Protein AF-A0A916CN23-F1 (afdb_monomer)

Sequence (81 aa):
MDVHPVLYDQLIAYAALELDENGISQVTTHVNECLECAATVHCYRQVRAFLRLDGMHAPPPHTLARTYAIFSHHRHLLNPN

Structure (mmCIF, N/CA/C/O backbone):
data_AF-A0A916CN23-F1
#
_entry.id   AF-A0A916CN23-F1
#
loop_
_atom_site.group_PDB
_atom_site.id
_atom_site.type_symbol
_atom_site.label_atom_id
_atom_site.label_alt_id
_atom_site.label_comp_id
_atom_site.label_asym_id
_atom_site.label_entity_id
_atom_site.label_seq_id
_atom_site.pdbx_PDB_ins_code
_atom_site.Cartn_x
_atom_site.Cartn_y
_atom_site.Cartn_z
_atom_site.occupancy
_atom_site.B_iso_or_equiv
_atom_site.auth_seq_id
_atom_site.auth_comp_id
_atom_site.auth_asym_id
_atom_site.auth_atom_id
_atom_site.pdbx_PDB_model_num
ATOM 1 N N . MET A 1 1 ? -12.216 -11.150 22.957 1.00 43.50 1 MET A N 1
ATOM 2 C CA . MET A 1 1 ? -12.233 -11.446 21.513 1.00 43.50 1 MET A CA 1
ATOM 3 C C . MET A 1 1 ? -12.482 -10.119 20.843 1.00 43.50 1 MET A C 1
ATOM 5 O O . MET A 1 1 ? -13.634 -9.709 20.764 1.00 43.50 1 MET A O 1
ATOM 9 N N . ASP A 1 2 ? -11.411 -9.404 20.513 1.00 55.53 2 ASP A N 1
ATOM 10 C CA . ASP A 1 2 ? -11.530 -8.143 19.791 1.00 55.53 2 ASP A CA 1
ATOM 11 C C . ASP A 1 2 ? -12.052 -8.467 18.396 1.00 55.53 2 ASP A C 1
ATOM 13 O O . ASP A 1 2 ? -11.428 -9.187 17.617 1.00 55.53 2 ASP A O 1
ATOM 17 N N . VAL A 1 3 ? -13.290 -8.055 18.143 1.00 63.28 3 VAL A N 1
ATOM 18 C CA . VAL A 1 3 ? -13.925 -8.217 16.842 1.00 63.28 3 VAL A CA 1
ATOM 19 C C . VAL A 1 3 ? -13.266 -7.194 15.932 1.00 63.28 3 VAL A C 1
ATOM 21 O O . VAL A 1 3 ? -13.547 -6.006 16.056 1.00 63.28 3 VAL A O 1
ATOM 24 N N . HIS A 1 4 ? -12.377 -7.646 15.049 1.00 68.75 4 HIS A N 1
ATOM 25 C CA . HIS A 1 4 ? -11.796 -6.799 14.010 1.00 68.75 4 HIS A CA 1
ATOM 26 C C . HIS A 1 4 ? -12.833 -6.616 12.896 1.00 68.75 4 HIS A C 1
ATOM 28 O O . HIS A 1 4 ? -13.126 -7.575 12.181 1.00 68.75 4 HIS A O 1
ATOM 34 N N . PRO A 1 5 ? -13.431 -5.419 12.742 1.00 71.50 5 PRO A N 1
ATOM 35 C CA . PRO A 1 5 ? -14.444 -5.179 11.716 1.00 71.50 5 PRO A CA 1
ATOM 36 C C . PRO A 1 5 ? -13.851 -5.190 10.299 1.00 71.50 5 PRO A C 1
ATOM 38 O O . PRO A 1 5 ? -14.591 -5.316 9.326 1.00 71.50 5 PRO A O 1
ATOM 41 N N . VAL A 1 6 ? -12.525 -5.060 10.181 1.00 77.50 6 VAL A N 1
ATOM 42 C CA . VAL A 1 6 ? -11.793 -5.104 8.915 1.00 77.50 6 VAL A CA 1
ATOM 43 C C . VAL A 1 6 ? -11.335 -6.531 8.639 1.00 77.50 6 VAL A C 1
ATOM 45 O O . VAL A 1 6 ? -10.643 -7.150 9.447 1.00 77.50 6 VAL A O 1
ATOM 48 N N . LEU A 1 7 ? -11.706 -7.046 7.468 1.00 86.12 7 LEU A N 1
ATOM 49 C CA . LEU A 1 7 ? -11.278 -8.369 7.021 1.00 86.12 7 LEU A CA 1
ATOM 50 C C . LEU A 1 7 ? -9.782 -8.365 6.692 1.00 86.12 7 LEU A C 1
ATOM 52 O O . LEU A 1 7 ? -9.241 -7.387 6.177 1.00 86.12 7 LEU A O 1
ATOM 56 N N . TYR A 1 8 ? -9.122 -9.498 6.909 1.00 86.81 8 TYR A N 1
ATOM 57 C CA . TYR A 1 8 ? -7.700 -9.662 6.608 1.00 86.81 8 TYR A CA 1
ATOM 58 C C . TYR A 1 8 ? -7.353 -9.313 5.149 1.00 86.81 8 TYR A C 1
ATOM 60 O O . TYR A 1 8 ? -6.381 -8.603 4.894 1.00 86.81 8 TYR A O 1
ATOM 68 N N . ASP A 1 9 ? -8.207 -9.706 4.202 1.00 88.81 9 ASP A N 1
ATOM 69 C CA . ASP A 1 9 ? -8.046 -9.393 2.776 1.00 88.81 9 ASP A CA 1
ATOM 70 C C . ASP A 1 9 ? -8.109 -7.886 2.488 1.00 88.81 9 ASP A C 1
ATOM 72 O O . ASP A 1 9 ? -7.404 -7.387 1.611 1.00 88.81 9 ASP A O 1
ATOM 76 N N . GLN A 1 10 ? -8.892 -7.127 3.263 1.00 92.00 10 GLN A N 1
ATOM 77 C CA . GLN A 1 10 ? -8.943 -5.669 3.134 1.00 92.00 10 GLN A CA 1
ATOM 78 C C . GLN A 1 10 ? -7.638 -5.021 3.607 1.00 92.00 10 GLN A C 1
ATOM 80 O O . GLN A 1 10 ? -7.207 -4.036 3.013 1.00 92.00 10 GLN A O 1
ATOM 85 N N . LEU A 1 11 ? -6.963 -5.583 4.617 1.00 92.31 11 LEU A N 1
ATOM 86 C CA . LEU A 1 11 ? -5.637 -5.115 5.040 1.00 92.31 11 LEU A CA 1
ATOM 87 C C . LEU A 1 11 ? -4.577 -5.378 3.961 1.00 92.31 11 LEU A C 1
ATOM 89 O O . LEU A 1 11 ? -3.704 -4.533 3.749 1.00 92.31 11 LEU A O 1
ATOM 93 N N . ILE A 1 12 ? -4.668 -6.511 3.255 1.00 92.19 12 ILE A N 1
ATOM 94 C CA . ILE A 1 12 ? -3.793 -6.832 2.116 1.00 92.19 12 ILE A CA 1
ATOM 95 C C . ILE A 1 12 ? -4.036 -5.845 0.972 1.00 92.19 12 ILE A C 1
ATOM 97 O O . ILE A 1 12 ? -3.090 -5.206 0.510 1.00 92.19 12 ILE A O 1
ATOM 101 N N . ALA A 1 13 ? -5.293 -5.665 0.557 1.00 92.88 13 ALA A N 1
ATOM 102 C CA . ALA A 1 13 ? -5.663 -4.730 -0.506 1.00 92.88 13 ALA A CA 1
ATOM 103 C C . ALA A 1 13 ? -5.263 -3.284 -0.156 1.00 92.88 13 ALA A C 1
ATOM 105 O O . ALA A 1 13 ? -4.716 -2.555 -0.988 1.00 92.88 13 ALA A O 1
ATOM 106 N N . TYR A 1 14 ? -5.439 -2.883 1.106 1.00 94.25 14 TYR A N 1
ATOM 107 C CA . TYR A 1 14 ? -4.979 -1.594 1.618 1.00 94.25 14 TYR A CA 1
ATOM 108 C C . TYR A 1 14 ? -3.451 -1.453 1.557 1.00 94.25 14 TYR A C 1
ATOM 110 O O . TYR A 1 14 ? -2.929 -0.418 1.137 1.00 94.25 14 TYR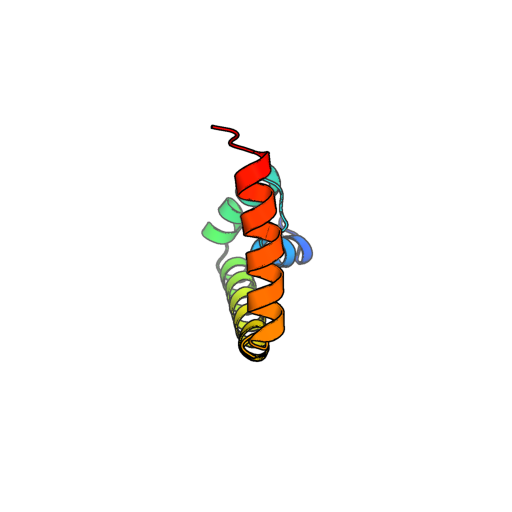 A O 1
ATOM 118 N N . ALA A 1 15 ? -2.702 -2.493 1.938 1.00 93.75 15 ALA A N 1
ATOM 119 C CA . ALA A 1 15 ? -1.243 -2.504 1.840 1.00 93.75 15 ALA A CA 1
ATOM 120 C C . ALA A 1 15 ? -0.745 -2.491 0.380 1.00 93.75 15 ALA A C 1
ATOM 122 O O . ALA A 1 15 ? 0.324 -1.933 0.102 1.00 93.75 15 ALA A O 1
ATOM 123 N N . ALA A 1 16 ? -1.512 -3.074 -0.545 1.00 92.50 16 ALA A N 1
ATOM 124 C CA . ALA A 1 16 ? -1.215 -3.135 -1.974 1.00 92.50 16 ALA A CA 1
ATOM 125 C C . ALA A 1 16 ? -1.556 -1.844 -2.745 1.00 92.50 16 ALA A C 1
ATOM 127 O O . ALA A 1 16 ? -0.977 -1.635 -3.816 1.00 92.50 16 ALA A O 1
ATOM 128 N N . LEU A 1 17 ? -2.368 -0.952 -2.153 1.00 91.31 17 LEU A N 1
ATOM 129 C CA . LEU A 1 17 ? -2.988 0.233 -2.775 1.00 91.31 17 LEU A CA 1
ATOM 130 C C . LEU A 1 17 ? -4.066 -0.119 -3.816 1.00 91.31 17 LEU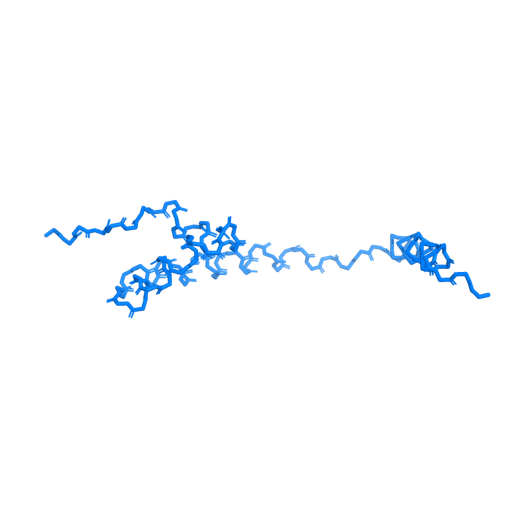 A C 1
ATOM 132 O O . LEU A 1 17 ? -4.163 0.528 -4.853 1.00 91.31 17 LEU A O 1
ATOM 136 N N . GLU A 1 18 ? -4.858 -1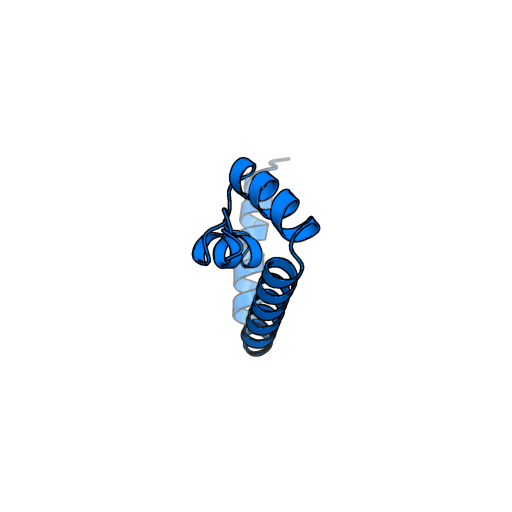.154 -3.540 1.00 94.06 18 GLU A N 1
ATOM 137 C CA . GLU A 1 18 ? -5.881 -1.695 -4.454 1.00 94.06 18 GLU A CA 1
ATOM 138 C C . GLU A 1 18 ? -7.321 -1.417 -3.994 1.00 94.06 18 GLU A C 1
ATOM 140 O O . GLU A 1 18 ? -8.273 -1.865 -4.628 1.00 94.06 18 GLU A O 1
ATOM 145 N N . LEU A 1 19 ? -7.497 -0.681 -2.894 1.00 92.69 19 LEU A N 1
ATOM 146 C CA . LEU A 1 19 ? -8.816 -0.251 -2.431 1.00 92.69 19 LEU A CA 1
ATOM 147 C C . LEU A 1 19 ? -9.279 1.018 -3.153 1.00 92.69 19 LEU A C 1
ATOM 149 O O . LEU A 1 19 ? -8.472 1.863 -3.542 1.00 92.69 19 LEU A O 1
ATOM 153 N N . ASP A 1 20 ? -10.595 1.156 -3.284 1.00 92.31 20 ASP A N 1
ATOM 154 C CA . ASP A 1 20 ? -11.237 2.397 -3.702 1.00 92.31 20 ASP A CA 1
ATOM 155 C C . ASP A 1 20 ? -11.196 3.452 -2.580 1.00 92.31 20 ASP A C 1
ATOM 157 O O . ASP A 1 20 ? -10.828 3.169 -1.438 1.00 92.31 20 ASP A O 1
ATOM 161 N N . GLU A 1 21 ? -11.571 4.695 -2.891 1.00 90.38 21 GLU A N 1
ATOM 162 C CA . GLU A 1 21 ? -11.494 5.805 -1.928 1.00 90.38 21 GLU A CA 1
ATOM 163 C C . GLU A 1 21 ? -12.267 5.517 -0.630 1.00 90.38 21 GLU A C 1
ATOM 165 O O . GLU A 1 21 ? -11.778 5.806 0.463 1.00 90.38 21 GLU A O 1
ATOM 170 N N . ASN A 1 22 ? -13.438 4.882 -0.737 1.00 89.06 22 ASN A N 1
ATOM 171 C CA . ASN A 1 22 ? -14.262 4.527 0.415 1.00 89.06 22 ASN A CA 1
ATOM 172 C C . ASN A 1 22 ? -13.589 3.452 1.289 1.00 89.06 22 ASN A C 1
ATOM 174 O O . ASN A 1 22 ? -13.485 3.614 2.508 1.00 89.06 22 ASN A O 1
ATOM 178 N N . GLY A 1 23 ? -13.0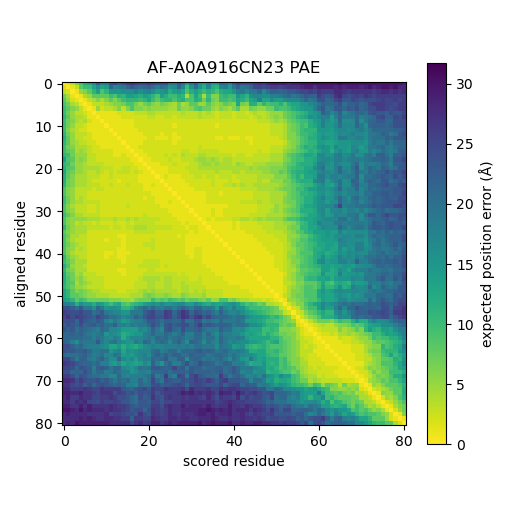69 2.384 0.677 1.00 89.19 23 GLY A N 1
ATOM 179 C CA . GLY A 1 23 ? -12.332 1.336 1.378 1.00 89.19 23 GLY A CA 1
ATOM 180 C C . GLY A 1 23 ? -11.053 1.856 2.034 1.00 89.19 23 GLY A C 1
ATOM 181 O O . GLY A 1 23 ? -10.747 1.488 3.170 1.00 89.19 23 GLY A O 1
ATOM 182 N N . ILE A 1 24 ? -10.336 2.774 1.375 1.00 93.06 24 ILE A N 1
ATOM 183 C CA . ILE A 1 24 ? -9.146 3.426 1.939 1.00 93.06 24 ILE A CA 1
ATOM 184 C C . ILE A 1 24 ? -9.503 4.172 3.224 1.00 93.06 24 ILE A C 1
ATOM 186 O O . ILE A 1 24 ? -8.812 3.993 4.230 1.00 93.06 24 ILE A O 1
ATOM 190 N N . SER A 1 25 ? -10.555 4.995 3.219 1.00 91.56 25 SER A N 1
ATOM 191 C CA . SER A 1 25 ? -10.953 5.760 4.405 1.00 91.56 25 SER A CA 1
ATOM 192 C C . SER A 1 25 ? -11.337 4.852 5.573 1.00 91.56 25 SER A C 1
ATOM 194 O O . SER A 1 25 ? -10.874 5.077 6.690 1.00 91.56 25 SER A O 1
ATOM 196 N N . GLN A 1 26 ? -12.120 3.799 5.323 1.00 90.06 26 GLN A N 1
ATOM 197 C CA . GLN A 1 26 ? -1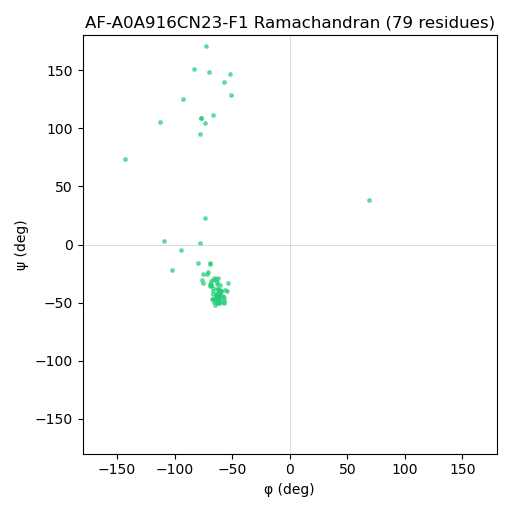2.552 2.864 6.368 1.00 90.06 26 GLN A CA 1
ATOM 198 C C . GLN A 1 26 ? -11.373 2.120 7.007 1.00 90.06 26 GLN A C 1
ATOM 200 O O . GLN A 1 26 ? -11.237 2.104 8.233 1.00 90.06 26 GLN A O 1
ATOM 205 N N . VAL A 1 27 ? -10.485 1.551 6.186 1.00 92.44 27 VAL A N 1
ATOM 206 C CA . VAL A 1 27 ? -9.327 0.801 6.689 1.00 92.44 27 VAL A CA 1
ATOM 207 C C . VAL A 1 27 ? -8.315 1.730 7.360 1.00 92.44 27 VAL A C 1
ATOM 209 O O . VAL A 1 27 ? -7.744 1.359 8.381 1.00 92.44 27 VAL A O 1
ATOM 212 N N . THR A 1 28 ? -8.128 2.956 6.858 1.00 93.81 28 THR A N 1
ATOM 213 C CA . THR A 1 28 ? -7.224 3.943 7.478 1.00 93.81 28 THR A CA 1
ATOM 214 C C . THR A 1 28 ? -7.670 4.302 8.891 1.00 93.81 28 THR A C 1
ATOM 216 O O . THR A 1 28 ? -6.846 4.288 9.803 1.00 93.81 28 THR A O 1
ATOM 219 N N . THR A 1 29 ? -8.961 4.585 9.092 1.00 92.75 29 THR A N 1
ATOM 220 C CA . THR A 1 29 ? -9.507 4.883 10.425 1.00 92.75 29 THR A CA 1
ATOM 221 C C . THR A 1 29 ? -9.240 3.731 11.389 1.00 92.75 29 THR A C 1
ATOM 223 O O . THR A 1 29 ? -8.674 3.946 12.455 1.00 92.75 29 THR A O 1
ATOM 226 N N . HIS A 1 30 ? -9.543 2.497 10.979 1.00 91.12 30 HIS A N 1
ATOM 227 C CA . HIS A 1 30 ? -9.329 1.323 11.823 1.00 91.12 30 HIS A CA 1
ATOM 228 C C . HIS A 1 30 ? -7.847 1.073 12.140 1.00 91.12 30 HIS A C 1
ATOM 230 O O . HIS A 1 30 ? -7.488 0.818 13.287 1.00 91.12 30 HIS A O 1
ATOM 236 N N . VAL A 1 31 ? -6.967 1.168 11.142 1.00 93.38 31 VAL A N 1
ATOM 237 C CA . VAL A 1 31 ? -5.523 0.940 11.309 1.00 93.38 31 VAL A CA 1
ATOM 238 C C . VAL A 1 31 ? -4.882 1.979 12.235 1.00 93.38 31 VAL A C 1
ATOM 240 O O . VAL A 1 31 ? -3.927 1.658 12.935 1.00 93.38 31 VAL A O 1
ATOM 243 N N . ASN A 1 32 ? -5.413 3.201 12.294 1.00 93.62 32 ASN A N 1
ATOM 244 C CA . ASN A 1 32 ? -4.931 4.217 13.233 1.00 93.62 32 ASN A CA 1
ATOM 245 C C . ASN A 1 32 ? -5.299 3.912 14.696 1.00 93.62 32 ASN A C 1
ATOM 247 O O . ASN A 1 32 ? -4.619 4.385 15.604 1.00 93.62 32 ASN A O 1
ATOM 251 N N . GLU A 1 33 ? -6.353 3.130 14.924 1.00 92.38 33 GLU A N 1
ATOM 252 C CA . GLU A 1 33 ? -6.877 2.809 16.257 1.00 92.38 33 GLU A CA 1
ATOM 253 C C . GLU A 1 33 ? -6.477 1.399 16.727 1.00 92.38 33 GLU A C 1
ATOM 255 O O . GLU A 1 33 ? -6.428 1.133 17.927 1.00 92.38 33 GLU A O 1
ATOM 260 N N . CYS A 1 34 ? -6.144 0.497 15.798 1.00 93.44 34 CYS A N 1
ATOM 261 C CA . CYS A 1 34 ? -5.795 -0.894 16.071 1.00 93.44 34 CYS A CA 1
ATOM 262 C C . CYS A 1 34 ? -4.319 -1.188 15.755 1.00 93.44 34 CYS A C 1
ATOM 264 O O . CYS A 1 34 ? -3.924 -1.361 14.598 1.00 93.44 34 CYS A O 1
ATOM 266 N N . LEU A 1 35 ? -3.502 -1.320 16.808 1.00 92.62 35 LEU A N 1
ATOM 267 C CA . LEU A 1 35 ? -2.066 -1.612 16.691 1.00 92.62 35 LEU A CA 1
ATOM 268 C C . LEU A 1 35 ? -1.771 -2.947 15.989 1.00 92.62 35 LEU A C 1
ATOM 270 O O . LEU A 1 35 ? -0.785 -3.050 15.261 1.00 92.62 35 LEU A O 1
ATOM 274 N N . GLU A 1 36 ? -2.615 -3.963 16.179 1.00 92.75 36 GLU A N 1
ATOM 275 C CA . GLU A 1 36 ? -2.446 -5.276 15.544 1.00 92.75 36 GLU A CA 1
ATOM 276 C C . GLU A 1 36 ? -2.619 -5.187 14.019 1.00 92.75 36 GLU A C 1
ATOM 278 O O . GLU A 1 36 ? -1.779 -5.666 13.247 1.00 92.75 36 GLU A O 1
ATOM 283 N N . CYS A 1 37 ? -3.669 -4.501 13.563 1.00 93.44 37 CYS A N 1
ATOM 284 C CA . CYS A 1 37 ? -3.912 -4.281 12.140 1.00 93.44 37 CYS A CA 1
ATOM 285 C C . CYS A 1 37 ? -2.857 -3.352 11.526 1.00 93.44 37 CYS A C 1
ATOM 287 O O . CYS A 1 37 ? -2.416 -3.593 10.400 1.00 93.44 37 CYS A O 1
ATOM 289 N N . ALA A 1 38 ? -2.372 -2.357 12.275 1.00 94.19 38 ALA A N 1
ATOM 290 C CA . ALA A 1 38 ? -1.245 -1.525 11.858 1.00 94.19 38 ALA A CA 1
ATOM 291 C C . ALA A 1 38 ? 0.042 -2.333 11.653 1.00 94.19 38 ALA A C 1
ATOM 293 O O . ALA A 1 38 ? 0.694 -2.200 10.613 1.00 94.19 38 ALA A O 1
ATOM 294 N N . ALA A 1 39 ? 0.386 -3.207 12.602 1.00 94.50 39 ALA A N 1
ATOM 295 C CA . ALA A 1 39 ? 1.544 -4.089 12.490 1.00 94.50 39 ALA A CA 1
ATOM 296 C C . ALA A 1 39 ? 1.415 -5.038 11.287 1.00 94.50 39 ALA A C 1
ATOM 298 O O . ALA A 1 39 ? 2.372 -5.225 10.533 1.00 94.50 39 ALA A O 1
ATOM 299 N N . THR A 1 40 ? 0.213 -5.566 11.055 1.00 93.31 40 THR A N 1
ATOM 300 C CA . THR A 1 40 ? -0.095 -6.441 9.915 1.00 93.31 40 THR A CA 1
ATOM 301 C C . THR A 1 40 ? 0.116 -5.723 8.578 1.00 93.31 40 THR A C 1
ATOM 303 O O . THR A 1 40 ? 0.857 -6.206 7.720 1.00 93.31 40 THR A O 1
ATOM 306 N N . VAL A 1 41 ? -0.454 -4.525 8.409 1.00 95.12 41 VAL A N 1
ATOM 307 C CA . VAL A 1 41 ? -0.255 -3.699 7.204 1.00 95.12 41 VAL A CA 1
ATOM 308 C C . VAL A 1 41 ? 1.222 -3.350 7.007 1.00 95.12 41 VAL A C 1
ATOM 310 O O . VAL A 1 41 ? 1.721 -3.372 5.879 1.00 95.12 41 VAL A O 1
ATOM 313 N N . HIS A 1 42 ? 1.944 -3.044 8.088 1.00 95.31 42 HIS A N 1
ATOM 314 C CA . HIS A 1 42 ? 3.374 -2.759 8.021 1.00 95.31 42 HIS A CA 1
ATOM 315 C C . HIS A 1 42 ? 4.175 -3.963 7.510 1.00 95.31 42 HIS A C 1
ATOM 317 O O . HIS A 1 42 ? 4.973 -3.810 6.583 1.00 95.31 42 HIS A O 1
ATOM 323 N N . CYS A 1 43 ? 3.918 -5.159 8.046 1.00 94.44 43 CYS A N 1
ATOM 324 C CA . CYS A 1 43 ? 4.547 -6.401 7.597 1.00 94.44 43 CYS A CA 1
ATOM 325 C C . CYS A 1 43 ? 4.303 -6.641 6.099 1.00 94.44 43 CYS A C 1
ATOM 327 O O . CYS A 1 43 ? 5.248 -6.873 5.342 1.00 94.44 43 CYS A O 1
ATOM 329 N N . TYR A 1 44 ? 3.066 -6.465 5.627 1.00 93.88 44 TYR A N 1
ATOM 330 C CA . TYR A 1 44 ? 2.752 -6.599 4.204 1.00 93.88 44 TYR A CA 1
ATOM 331 C C . TYR A 1 44 ? 3.498 -5.616 3.315 1.00 93.88 44 TYR A C 1
ATOM 333 O O . TYR A 1 44 ? 4.014 -5.991 2.259 1.00 93.88 44 TYR A O 1
ATOM 341 N N . ARG A 1 45 ? 3.598 -4.355 3.741 1.00 94.00 45 ARG A N 1
ATOM 342 C CA . ARG A 1 45 ? 4.356 -3.340 3.004 1.00 94.00 45 ARG A CA 1
ATOM 343 C C . ARG A 1 45 ? 5.839 -3.695 2.925 1.00 94.00 45 ARG A C 1
ATOM 345 O O . ARG A 1 45 ? 6.433 -3.499 1.867 1.00 94.00 45 ARG A O 1
ATOM 352 N N . GLN A 1 46 ? 6.416 -4.252 3.990 1.00 92.69 46 GLN A N 1
ATOM 353 C CA . GLN A 1 46 ? 7.802 -4.726 3.990 1.00 92.69 46 GLN A CA 1
ATOM 354 C C . GLN A 1 46 ? 8.008 -5.900 3.027 1.00 92.69 46 GLN A C 1
ATOM 356 O O . GLN A 1 46 ? 8.914 -5.842 2.200 1.00 92.69 46 GLN A O 1
ATOM 361 N N . VAL A 1 47 ? 7.144 -6.920 3.070 1.00 90.38 47 VAL A N 1
ATOM 362 C CA . VAL A 1 47 ? 7.214 -8.068 2.146 1.00 90.38 47 VAL A CA 1
ATOM 363 C C . VAL A 1 47 ? 7.078 -7.604 0.695 1.00 90.38 47 VAL A C 1
ATOM 365 O O . VAL A 1 47 ? 7.872 -7.986 -0.161 1.00 90.38 47 VAL A O 1
ATOM 368 N N . ARG A 1 48 ? 6.128 -6.710 0.405 1.00 87.81 48 ARG A N 1
ATOM 369 C CA . ARG A 1 48 ? 5.952 -6.128 -0.933 1.00 87.81 48 ARG A CA 1
ATOM 370 C C . ARG A 1 48 ? 7.176 -5.335 -1.388 1.00 87.81 48 ARG A C 1
ATOM 372 O O . ARG A 1 48 ? 7.546 -5.414 -2.557 1.00 87.81 48 ARG A O 1
ATOM 379 N N . ALA A 1 49 ? 7.784 -4.549 -0.501 1.00 87.19 49 ALA A N 1
ATOM 380 C CA . ALA A 1 49 ? 9.003 -3.810 -0.812 1.00 87.19 49 ALA A CA 1
ATOM 381 C C . ALA A 1 49 ? 10.165 -4.766 -1.109 1.00 87.19 49 ALA A C 1
ATOM 383 O O . ALA A 1 49 ? 10.843 -4.586 -2.116 1.00 87.19 49 ALA A O 1
ATOM 384 N N . PHE A 1 50 ? 10.332 -5.812 -0.295 1.00 85.44 50 PHE A N 1
ATOM 385 C CA . PHE A 1 50 ? 11.327 -6.860 -0.506 1.00 85.44 50 PHE A CA 1
ATOM 386 C C . PHE A 1 50 ? 11.163 -7.534 -1.876 1.00 85.44 50 PHE A C 1
ATOM 388 O O . PHE A 1 50 ? 12.102 -7.541 -2.663 1.00 85.44 50 PHE A O 1
ATOM 395 N N . LEU A 1 51 ? 9.950 -7.978 -2.224 1.00 84.50 51 LEU A N 1
ATOM 396 C CA . LEU A 1 51 ? 9.663 -8.591 -3.529 1.00 84.50 51 LEU A CA 1
ATOM 397 C C . LEU A 1 51 ? 9.892 -7.639 -4.715 1.00 84.50 51 LEU A C 1
ATOM 399 O O . LEU A 1 51 ? 10.211 -8.080 -5.816 1.00 84.50 51 LEU A O 1
ATOM 403 N N . ARG A 1 52 ? 9.734 -6.324 -4.520 1.00 80.1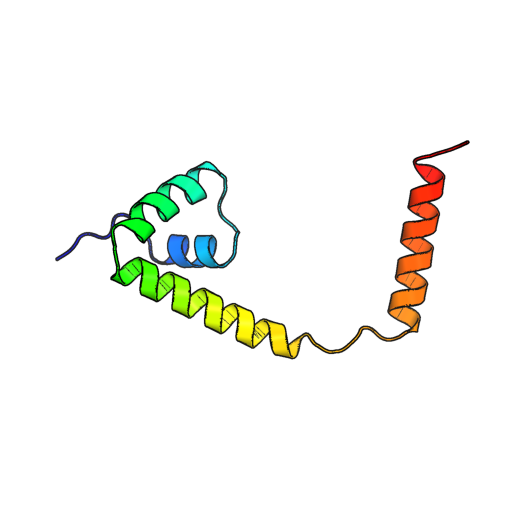2 52 ARG A N 1
ATOM 404 C CA . ARG A 1 52 ? 10.018 -5.326 -5.564 1.00 80.12 52 ARG A CA 1
ATOM 405 C C . ARG A 1 52 ? 11.511 -5.090 -5.783 1.00 80.12 52 ARG A C 1
ATOM 407 O O . ARG A 1 52 ? 11.876 -4.686 -6.884 1.00 80.12 52 ARG A O 1
ATOM 414 N N . LEU A 1 53 ? 12.360 -5.330 -4.783 1.00 66.88 53 LEU A N 1
ATOM 415 C CA . LEU A 1 53 ? 13.810 -5.154 -4.919 1.00 66.88 53 LEU A CA 1
ATOM 416 C C . LEU A 1 53 ? 14.419 -6.154 -5.915 1.00 66.88 53 LEU A C 1
ATOM 418 O O . LEU A 1 53 ? 15.350 -5.787 -6.626 1.00 66.88 53 LEU A O 1
ATOM 422 N N . ASP A 1 54 ? 13.835 -7.343 -6.081 1.00 57.69 54 ASP A N 1
ATOM 423 C CA . ASP A 1 54 ? 14.245 -8.303 -7.123 1.00 57.69 54 ASP A CA 1
ATOM 424 C C . ASP A 1 54 ? 13.901 -7.833 -8.555 1.00 57.69 54 ASP A C 1
ATOM 426 O O . ASP A 1 54 ? 14.473 -8.303 -9.542 1.00 57.69 54 ASP A O 1
ATOM 430 N N . GLY A 1 55 ? 13.021 -6.833 -8.688 1.00 56.31 55 GLY A N 1
ATOM 431 C CA . GLY A 1 55 ? 12.686 -6.163 -9.949 1.00 56.31 55 GLY A CA 1
ATOM 432 C C . GLY A 1 55 ? 13.720 -5.132 -10.422 1.00 56.31 55 GLY A C 1
ATOM 433 O O . GLY A 1 55 ? 13.522 -4.511 -11.463 1.00 56.31 55 GLY A O 1
ATOM 434 N N . MET A 1 56 ? 14.826 -4.947 -9.694 1.00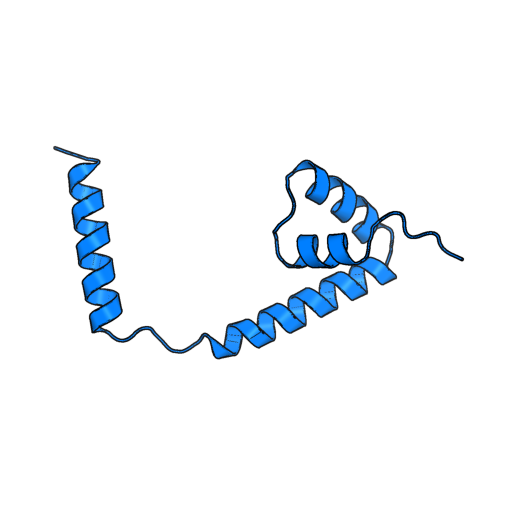 58.75 56 MET A N 1
ATOM 435 C CA . MET A 1 56 ? 15.896 -3.975 -9.979 1.00 58.75 56 MET A CA 1
ATOM 436 C C . M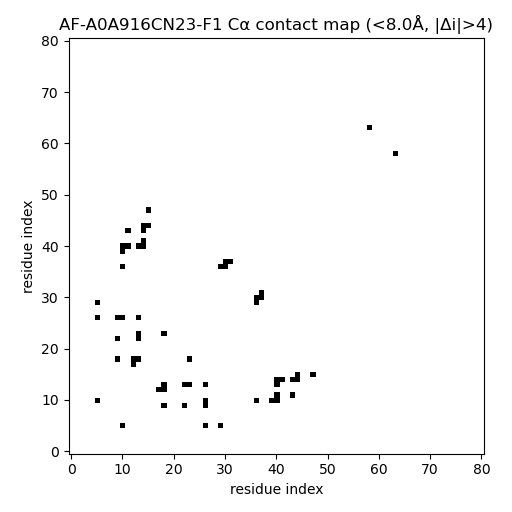ET A 1 56 ? 16.803 -4.352 -11.165 1.00 58.75 56 MET A C 1
ATOM 438 O O . MET A 1 56 ? 17.931 -3.870 -11.271 1.00 58.75 56 MET A O 1
ATOM 442 N N . HIS A 1 57 ? 16.343 -5.189 -12.093 1.00 64.38 57 HIS A N 1
ATOM 443 C CA . HIS A 1 57 ? 17.030 -5.317 -13.371 1.00 64.38 57 HIS A CA 1
ATOM 444 C C . HIS A 1 57 ? 16.659 -4.108 -14.221 1.00 64.38 57 HIS A C 1
ATOM 446 O O . HIS A 1 57 ? 15.522 -3.979 -14.678 1.00 64.38 57 HIS A O 1
ATOM 452 N N . ALA A 1 58 ? 17.625 -3.207 -14.419 1.00 69.12 58 ALA A 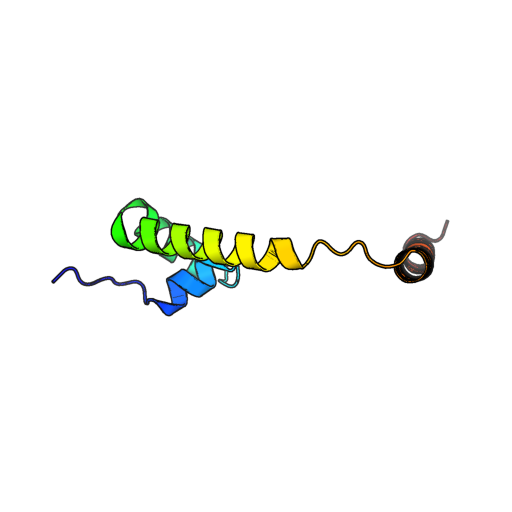N 1
ATOM 453 C CA . ALA A 1 58 ? 17.458 -2.111 -15.357 1.00 69.12 58 ALA A CA 1
ATOM 454 C C . ALA A 1 58 ? 16.987 -2.691 -16.704 1.00 69.12 58 ALA A C 1
ATOM 456 O O . ALA A 1 58 ? 17.604 -3.642 -17.202 1.00 69.12 58 ALA A O 1
ATOM 457 N N . PRO A 1 59 ? 15.893 -2.169 -17.289 1.00 72.38 59 PRO A N 1
ATOM 458 C CA . PRO A 1 59 ? 15.435 -2.649 -18.580 1.00 72.38 59 PRO A CA 1
ATOM 459 C C . PRO A 1 59 ? 16.579 -2.499 -19.592 1.00 72.38 59 PRO A C 1
ATOM 461 O O . PRO A 1 59 ? 17.280 -1.481 -19.572 1.00 72.38 59 PRO A O 1
ATOM 464 N N . PRO A 1 60 ? 16.786 -3.481 -20.486 1.00 80.75 60 PRO A N 1
ATOM 465 C CA . PRO A 1 60 ? 17.837 -3.398 -21.485 1.00 80.75 60 PRO A CA 1
ATOM 466 C C . PRO A 1 60 ? 17.761 -2.081 -22.277 1.00 80.75 60 PRO A C 1
ATOM 468 O O . PRO A 1 60 ? 16.653 -1.607 -22.559 1.00 80.75 60 PRO A O 1
ATOM 471 N N . PRO A 1 61 ? 18.896 -1.507 -22.719 1.00 82.69 61 PRO A N 1
ATOM 472 C CA . PRO A 1 61 ? 18.912 -0.223 -23.425 1.00 82.69 61 PRO A CA 1
ATOM 473 C C . PRO A 1 61 ? 17.973 -0.162 -24.641 1.00 82.69 61 PRO A C 1
ATOM 475 O O . PRO A 1 61 ? 17.379 0.877 -24.917 1.00 82.69 61 PRO A O 1
ATOM 478 N N . HIS A 1 62 ? 17.776 -1.286 -25.340 1.00 84.06 62 HIS A N 1
ATOM 479 C CA . HIS A 1 62 ? 16.856 -1.369 -26.477 1.00 84.06 62 HIS A CA 1
ATOM 480 C C . HIS A 1 62 ? 15.379 -1.246 -26.064 1.00 84.06 62 HIS A C 1
ATOM 482 O O . HIS A 1 62 ? 14.586 -0.636 -26.783 1.00 84.06 62 HIS A O 1
ATOM 488 N N . THR A 1 63 ? 15.005 -1.777 -24.897 1.00 84.12 63 THR A N 1
ATOM 489 C CA . THR A 1 63 ? 13.655 -1.652 -24.332 1.00 84.12 63 THR A CA 1
ATOM 490 C C . THR A 1 63 ? 13.372 -0.202 -23.963 1.00 84.12 63 THR A C 1
ATOM 492 O O . THR A 1 63 ? 12.302 0.315 -24.287 1.00 84.12 63 THR A O 1
ATOM 495 N N . LEU A 1 64 ? 14.350 0.486 -23.367 1.00 83.25 64 LEU A N 1
ATOM 496 C CA . LEU A 1 64 ? 14.259 1.920 -23.086 1.00 83.25 64 LEU A CA 1
ATOM 497 C C . LEU A 1 64 ? 14.133 2.738 -24.375 1.00 83.25 64 LEU A C 1
ATOM 499 O O . LEU A 1 64 ? 13.199 3.526 -24.502 1.00 83.25 64 LEU A O 1
ATOM 503 N N . ALA A 1 65 ? 15.004 2.505 -25.362 1.00 83.94 65 ALA A N 1
ATOM 504 C CA . ALA A 1 65 ? 14.972 3.210 -26.645 1.00 83.94 65 ALA A CA 1
ATOM 505 C C . ALA A 1 65 ? 13.626 3.045 -27.374 1.00 83.94 65 ALA A C 1
ATOM 507 O O . ALA A 1 65 ? 13.047 4.027 -27.842 1.00 83.94 65 ALA A O 1
ATOM 508 N N . ARG A 1 66 ? 13.080 1.821 -27.409 1.00 84.06 66 ARG A N 1
ATOM 509 C CA . ARG A 1 66 ? 11.759 1.544 -27.993 1.00 84.06 66 ARG A CA 1
ATOM 510 C C . ARG A 1 66 ? 10.640 2.266 -27.241 1.00 84.06 66 ARG A C 1
ATOM 512 O O . ARG A 1 66 ? 9.749 2.831 -27.868 1.00 84.06 66 ARG A O 1
ATOM 519 N N . THR A 1 67 ? 10.696 2.267 -25.913 1.00 85.81 67 THR A N 1
ATOM 520 C CA . THR A 1 67 ? 9.711 2.943 -25.060 1.00 85.81 67 THR A CA 1
ATOM 521 C C . THR A 1 67 ? 9.718 4.451 -25.317 1.00 85.81 67 THR A C 1
ATOM 523 O O . THR A 1 67 ? 8.670 5.033 -25.596 1.00 85.81 67 THR A O 1
ATOM 526 N N . TYR A 1 68 ? 10.897 5.081 -25.340 1.00 84.38 68 TYR A N 1
ATOM 527 C CA . TYR A 1 68 ? 11.030 6.500 -25.674 1.00 84.38 68 TYR A CA 1
ATOM 528 C C . TYR A 1 68 ? 10.529 6.825 -27.084 1.00 84.38 68 TYR A C 1
ATOM 530 O O . TYR A 1 68 ? 9.869 7.847 -27.259 1.00 84.38 68 TYR A O 1
ATOM 538 N N . ALA A 1 69 ? 10.769 5.966 -28.078 1.00 82.81 69 ALA A N 1
ATOM 539 C CA . ALA A 1 69 ? 10.258 6.170 -29.435 1.00 82.81 69 ALA A CA 1
ATOM 540 C C . ALA A 1 69 ? 8.717 6.150 -29.485 1.00 82.81 69 ALA A C 1
ATOM 542 O O . ALA A 1 69 ? 8.112 7.024 -30.100 1.00 82.81 69 ALA A O 1
ATOM 543 N N . ILE A 1 70 ? 8.071 5.216 -28.779 1.00 82.81 70 ILE A N 1
ATOM 544 C CA . ILE A 1 70 ? 6.602 5.117 -28.722 1.00 82.81 70 ILE A CA 1
ATOM 545 C C . ILE A 1 70 ? 5.996 6.340 -28.019 1.00 82.81 70 ILE A C 1
ATOM 547 O O . ILE A 1 70 ? 5.075 6.972 -28.539 1.00 82.81 70 ILE A O 1
ATOM 551 N N . PHE A 1 71 ? 6.518 6.702 -26.845 1.00 77.50 71 PHE A N 1
ATOM 552 C CA . PHE A 1 71 ? 5.946 7.791 -26.052 1.00 77.50 71 PHE A CA 1
ATOM 553 C C . PHE A 1 71 ? 6.286 9.184 -26.593 1.00 77.50 71 PHE A C 1
ATOM 555 O O . PHE A 1 71 ? 5.461 10.088 -26.477 1.00 77.50 71 PHE A O 1
ATOM 562 N N . SER A 1 72 ? 7.442 9.374 -27.238 1.00 73.88 72 SER A N 1
ATOM 563 C CA . SER A 1 72 ? 7.742 10.626 -27.951 1.00 73.88 72 SER A CA 1
ATOM 564 C C . SER A 1 72 ? 6.826 10.814 -29.162 1.00 73.88 72 SER A C 1
ATOM 566 O O . SER A 1 72 ? 6.301 11.910 -29.350 1.00 73.88 72 SER A O 1
ATOM 568 N N . HIS A 1 73 ? 6.540 9.744 -29.912 1.00 61.91 73 HIS A N 1
ATOM 569 C CA . HIS A 1 73 ? 5.582 9.770 -31.016 1.00 61.91 73 HIS A CA 1
ATOM 570 C C . HIS A 1 73 ? 4.164 10.130 -30.538 1.00 61.91 73 HIS A C 1
ATOM 572 O O . HIS A 1 73 ? 3.525 11.013 -31.106 1.00 61.91 73 HIS A O 1
ATOM 578 N N . HIS A 1 74 ? 3.707 9.552 -29.421 1.00 58.12 74 HIS A N 1
ATOM 579 C CA . HIS A 1 74 ? 2.422 9.916 -28.808 1.00 58.12 74 HIS A CA 1
ATOM 580 C C . HIS A 1 74 ? 2.365 11.371 -28.321 1.00 58.12 74 HIS A C 1
ATOM 582 O O . HIS A 1 74 ? 1.316 12.009 -28.407 1.00 58.12 74 HIS A O 1
ATOM 588 N N . ARG A 1 75 ? 3.486 11.922 -27.841 1.00 57.16 75 ARG A N 1
ATOM 589 C CA . ARG A 1 75 ? 3.558 13.314 -27.379 1.00 57.16 75 ARG A CA 1
ATOM 590 C C . ARG A 1 75 ? 3.423 14.324 -28.523 1.00 57.16 75 ARG A C 1
ATOM 592 O O . ARG A 1 75 ? 2.875 15.397 -28.303 1.00 57.16 75 ARG A O 1
ATOM 599 N N . HIS A 1 76 ? 3.883 13.972 -29.725 1.00 57.56 76 HIS A N 1
ATOM 600 C CA . HIS A 1 76 ? 3.698 14.784 -30.932 1.00 57.56 76 HIS A CA 1
ATOM 601 C C . HIS A 1 76 ? 2.273 14.702 -31.498 1.00 57.56 76 HIS A C 1
ATOM 603 O O . HIS A 1 76 ? 1.765 15.696 -32.001 1.00 57.56 76 HIS A O 1
ATOM 609 N N . LEU A 1 77 ? 1.598 13.556 -31.367 1.00 54.09 77 LEU A N 1
ATOM 610 C CA . LEU A 1 77 ? 0.208 13.397 -31.819 1.00 54.09 77 LEU A CA 1
ATOM 611 C C . LEU A 1 77 ? -0.813 14.137 -30.932 1.00 54.09 77 LEU A C 1
ATOM 613 O O . LEU A 1 77 ? -1.886 14.491 -31.408 1.00 54.09 77 LEU A O 1
ATOM 617 N N . LEU A 1 78 ? -0.486 14.382 -29.658 1.00 51.94 78 LEU A N 1
ATOM 618 C CA . LEU A 1 78 ? -1.361 15.070 -28.695 1.00 51.94 78 LEU A CA 1
ATOM 619 C C . LEU A 1 78 ? -1.110 16.583 -28.586 1.00 51.94 78 LEU A C 1
ATOM 621 O O . LEU A 1 78 ? -1.840 17.264 -27.870 1.00 51.94 78 LEU A O 1
ATOM 625 N N . ASN A 1 79 ? -0.090 17.115 -29.264 1.00 50.28 79 ASN A N 1
ATOM 626 C CA . ASN A 1 79 ? 0.197 18.548 -29.281 1.00 50.28 79 ASN A CA 1
ATOM 627 C C . ASN A 1 79 ? 0.693 18.976 -30.677 1.00 50.28 79 ASN A C 1
ATOM 629 O O . ASN A 1 79 ? 1.897 19.180 -30.863 1.00 50.28 79 ASN A O 1
ATOM 633 N N . PRO A 1 80 ? -0.205 19.049 -31.679 1.00 54.47 80 PRO A N 1
ATOM 634 C CA . PRO A 1 80 ? 0.149 19.513 -33.010 1.00 54.47 80 PRO A CA 1
ATOM 635 C C . PRO A 1 80 ? 0.240 21.044 -32.988 1.00 54.47 80 PRO A C 1
ATOM 637 O O . PRO A 1 80 ? -0.774 21.731 -33.098 1.00 54.47 80 PRO A O 1
ATOM 640 N N . ASN A 1 81 ? 1.451 21.570 -32.808 1.00 49.47 81 ASN A N 1
ATOM 641 C CA . ASN A 1 81 ? 1.810 22.897 -33.312 1.00 49.47 81 ASN A CA 1
ATOM 642 C C . ASN A 1 81 ? 2.613 22.718 -34.595 1.00 49.47 81 ASN A C 1
ATOM 644 O O . ASN A 1 81 ? 3.612 21.962 -34.537 1.00 49.47 81 ASN A O 1
#

Nearest PDB structures (foldseek):
  2z2s-assembly2_D  TM=7.381E-01  e=3.673E-01  Cereibacter sphaeroides 2.4.1
  2q1z-assembly1_B  TM=7.006E-01  e=2.692E-01  Cereibacter sphaeroides 2.4.1
  8z6g-assembly3_E  TM=6.019E-01  e=8.769E-01  Pseudomonas aeruginosa

Secondary structure (DSSP, 8-state):
----SS-HHHHHHHHHT-S-HHHHHHHHHHHHH-HHHHHHHHHHHHHHHHHHHTT--PPPHHHHHHHHHHHHHHHHHT---

pLDDT: mean 81.49, std 14.42, range [43.5, 95.31]

Radius of gyration: 20.01 Å; Cα contacts (8 Å, |Δi|>4): 31; chains: 1; bounding box: 33×34×55 Å

Mean predicted aligned error: 11.52 Å

Foldseek 3Di:
DPPQPDDLVLLLCLLVVNDDPVSVVVLVVSLVVDVVSVVSSVVNNVVVVVVCVVVPPDPPPVVVVVVCVVVVVVVCVVDPD

Solvent-accessible surface area (backbone atoms only — not comparable to full-atom values): 4843 Å² total; per-residue (Å²): 131,86,81,69,91,68,54,71,68,54,46,51,32,55,47,72,69,69,51,53,75,68,54,46,53,55,52,51,56,49,36,76,75,31,69,68,57,35,51,51,32,50,52,49,41,49,55,51,50,55,65,50,58,76,62,69,63,78,72,54,72,67,58,50,53,53,49,51,54,54,54,53,54,52,54,49,75,75,54,83,124